Protein AF-A0AAW1UVQ9-F1 (afdb_monomer)

Solvent-accessible surface area (backbone atoms only — not comparable to full-atom values): 5334 Å² total; per-residue (Å²): 136,87,77,92,79,83,85,80,82,75,76,79,66,74,57,63,59,53,52,52,51,51,52,48,52,50,49,51,52,51,55,54,67,74,38,47,39,71,75,36,78,88,38,81,51,38,76,34,64,66,60,31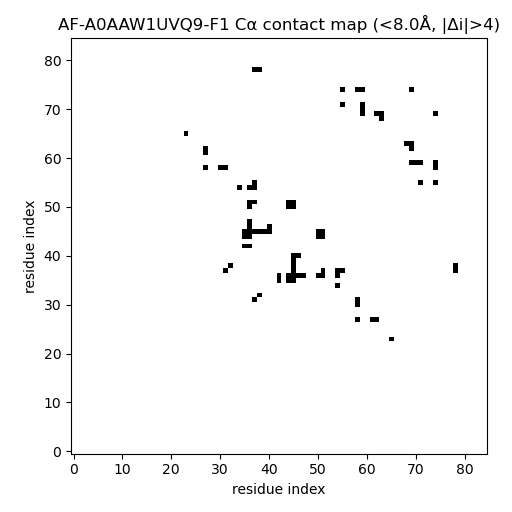,48,54,54,48,49,54,53,47,58,59,45,35,76,80,35,82,82,63,45,73,64,63,57,41,56,69,57,70,56,89,76,90,128

Radius of gyration: 19.41 Å; Cα contacts (8 Å, |Δi|>4): 45; chains: 1; bounding box: 64×25×39 Å

Organism: NCBI:txid420089

Structure (mmCIF, N/CA/C/O backbone):
data_AF-A0AAW1UVQ9-F1
#
_entry.id   AF-A0AAW1UVQ9-F1
#
loop_
_atom_site.group_PDB
_atom_site.id
_atom_site.type_symbol
_atom_site.label_atom_id
_atom_site.label_alt_id
_atom_site.label_comp_id
_atom_site.label_asym_id
_atom_site.label_entity_id
_atom_site.label_seq_id
_atom_site.pdbx_PDB_ins_code
_atom_site.Cartn_x
_atom_site.Cartn_y
_atom_site.Cartn_z
_atom_site.occupancy
_atom_site.B_iso_or_equiv
_atom_site.auth_seq_id
_atom_site.auth_comp_id
_atom_site.auth_asym_id
_atom_site.auth_atom_id
_atom_site.pdbx_PDB_model_num
ATOM 1 N N . MET A 1 1 ? -51.301 -14.153 18.241 1.00 47.34 1 MET A N 1
ATOM 2 C CA . MET A 1 1 ? -50.091 -14.855 17.780 1.00 47.34 1 MET A CA 1
ATOM 3 C C . MET A 1 1 ? -48.910 -14.086 18.327 1.00 47.34 1 MET A C 1
ATOM 5 O O . MET A 1 1 ? -48.708 -12.943 17.944 1.00 47.34 1 MET A O 1
ATOM 9 N N . GLU A 1 2 ? -48.277 -14.690 19.326 1.00 41.62 2 GLU A N 1
ATOM 10 C CA . GLU A 1 2 ? -47.010 -14.318 19.969 1.00 41.62 2 GLU A CA 1
ATOM 11 C C . GLU A 1 2 ? -45.880 -14.287 18.905 1.00 41.62 2 GLU A C 1
ATOM 13 O O . GLU A 1 2 ? -46.037 -14.914 17.861 1.00 41.62 2 GLU A O 1
ATOM 18 N N . THR A 1 3 ? -44.742 -13.596 19.009 1.00 51.22 3 THR A N 1
ATOM 19 C CA . THR A 1 3 ? -43.977 -13.024 20.129 1.00 51.22 3 THR A CA 1
ATOM 20 C C . THR A 1 3 ? -43.218 -11.766 19.672 1.00 51.22 3 THR A C 1
ATOM 22 O O . THR A 1 3 ? -42.618 -11.763 18.594 1.00 51.22 3 THR A O 1
ATOM 25 N N . ASP A 1 4 ? -43.142 -10.762 20.549 1.00 53.16 4 ASP A N 1
ATOM 26 C CA . ASP A 1 4 ? -42.021 -9.823 20.662 1.00 53.16 4 ASP A CA 1
ATOM 27 C C . ASP A 1 4 ? -40.668 -10.552 20.653 1.00 53.16 4 ASP A C 1
ATOM 29 O O . ASP A 1 4 ? -40.527 -11.588 21.300 1.00 53.16 4 ASP A O 1
ATOM 33 N N . SER A 1 5 ? -39.652 -10.005 19.979 1.00 49.22 5 SER A N 1
ATOM 34 C CA . SER A 1 5 ? -38.236 -10.299 20.268 1.00 49.22 5 SER A CA 1
ATOM 35 C C . SER A 1 5 ? -37.316 -9.242 19.655 1.00 49.22 5 SER A C 1
ATOM 37 O O . SER A 1 5 ? -36.821 -9.355 18.538 1.00 49.22 5 SER A O 1
ATOM 39 N N . ASP A 1 6 ? -37.173 -8.163 20.415 1.00 50.56 6 ASP A N 1
ATOM 40 C CA . ASP A 1 6 ? -35.909 -7.681 20.969 1.00 50.56 6 ASP A CA 1
ATOM 41 C C . ASP A 1 6 ? -34.592 -7.818 20.172 1.00 50.56 6 ASP A C 1
ATOM 43 O O . ASP A 1 6 ? -34.116 -8.884 19.790 1.00 50.56 6 ASP A O 1
ATOM 47 N N . ASN A 1 7 ? -33.899 -6.679 20.184 1.00 48.50 7 ASN A N 1
ATOM 48 C CA . ASN A 1 7 ? -32.463 -6.561 20.399 1.00 48.50 7 ASN A CA 1
ATOM 49 C C . ASN A 1 7 ? -31.499 -6.944 19.265 1.00 48.50 7 ASN A C 1
ATOM 51 O O . ASN A 1 7 ? -30.882 -8.010 19.239 1.00 48.50 7 ASN A O 1
ATOM 55 N N . LYS A 1 8 ? -31.143 -5.941 18.455 1.00 44.66 8 LYS A N 1
ATOM 56 C CA . LYS A 1 8 ? -29.769 -5.865 17.938 1.00 44.66 8 LYS A CA 1
ATOM 57 C C . LYS A 1 8 ? -29.185 -4.466 18.059 1.00 44.66 8 LYS A C 1
ATOM 59 O O . LYS A 1 8 ? -28.632 -3.919 17.110 1.00 44.66 8 LYS A O 1
ATOM 64 N N . ARG A 1 9 ? -29.228 -3.906 19.276 1.00 45.00 9 ARG A N 1
ATOM 65 C CA . ARG A 1 9 ? -28.199 -2.942 19.687 1.00 45.00 9 ARG A CA 1
ATOM 66 C C . ARG A 1 9 ? -26.878 -3.708 19.712 1.00 45.00 9 ARG A C 1
ATOM 68 O O . ARG A 1 9 ? -26.537 -4.337 20.710 1.00 45.00 9 ARG A O 1
ATOM 75 N N . LYS A 1 10 ? -26.165 -3.726 18.579 1.00 48.62 10 LYS A N 1
ATOM 76 C CA . LYS A 1 10 ? -24.801 -4.252 18.511 1.00 48.62 10 LYS A CA 1
ATOM 77 C C . LYS A 1 10 ? -23.947 -3.413 19.452 1.00 48.62 10 LYS A C 1
ATOM 79 O O . LYS A 1 10 ? -23.520 -2.312 19.127 1.00 48.62 10 LYS A O 1
ATOM 84 N N . LYS A 1 11 ? -23.751 -3.941 20.653 1.00 46.06 11 LYS A N 1
ATOM 85 C CA . LYS A 1 11 ? -22.708 -3.540 21.581 1.00 46.06 11 LYS A CA 1
ATOM 86 C C . LYS A 1 11 ? -21.395 -3.930 20.901 1.00 46.06 11 LYS A C 1
ATOM 88 O O . LYS A 1 11 ? -20.958 -5.064 21.041 1.00 46.06 11 LYS A O 1
ATOM 93 N N . THR A 1 12 ? -20.839 -3.037 20.080 1.00 52.16 12 THR A N 1
ATOM 94 C CA . THR A 1 12 ? -19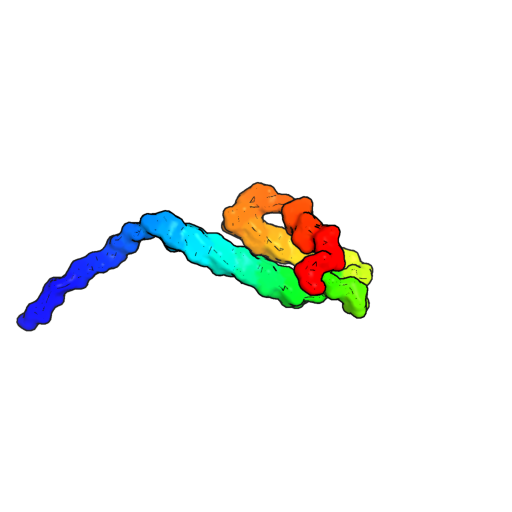.567 -3.232 19.364 1.00 52.16 12 THR A CA 1
ATOM 95 C C . THR A 1 12 ? -18.415 -3.114 20.359 1.00 52.16 12 THR A C 1
ATOM 97 O O . THR A 1 12 ? -17.674 -2.136 20.449 1.00 52.16 12 THR A O 1
ATOM 100 N N . SER A 1 13 ? -18.332 -4.117 21.224 1.00 55.03 13 SER A N 1
ATOM 101 C CA . SER A 1 13 ? -17.315 -4.262 22.246 1.00 55.03 13 SER A CA 1
ATOM 102 C C . SER A 1 13 ? -16.057 -4.821 21.597 1.00 55.03 13 SER A C 1
ATOM 104 O O . SER A 1 13 ? -16.036 -6.015 21.342 1.00 55.03 13 SER A O 1
ATOM 106 N N . SER A 1 14 ? -15.064 -3.964 21.323 1.00 58.16 14 SER A N 1
ATOM 107 C CA . SER A 1 14 ? -13.608 -4.217 21.142 1.00 58.16 14 SER A CA 1
ATOM 108 C C . SER A 1 14 ? -13.089 -5.349 20.218 1.00 58.16 14 SER A C 1
ATOM 110 O O . SER A 1 14 ? -12.017 -5.190 19.641 1.00 58.16 14 SER A O 1
ATOM 112 N N . LEU A 1 15 ? -13.801 -6.460 20.046 1.00 60.06 15 LEU A N 1
ATOM 113 C CA . LEU A 1 15 ? -13.533 -7.599 19.170 1.00 60.06 15 LEU A CA 1
ATOM 114 C C . LEU A 1 15 ? -13.778 -7.259 17.696 1.00 60.06 15 LEU A C 1
ATOM 116 O O . LEU A 1 15 ? -12.946 -7.600 16.861 1.00 60.06 15 LEU A O 1
ATOM 120 N N . ASP A 1 16 ? -14.843 -6.511 17.390 1.00 65.38 16 ASP A N 1
ATOM 121 C CA . ASP A 1 16 ? -15.159 -6.091 16.015 1.00 65.38 16 ASP A CA 1
ATOM 122 C C . ASP A 1 16 ? -14.027 -5.244 15.407 1.00 65.38 16 ASP A C 1
ATOM 124 O O . ASP A 1 16 ? -13.650 -5.433 14.254 1.00 65.38 16 ASP A O 1
ATOM 128 N N . LYS A 1 17 ? -13.397 -4.381 16.219 1.00 71.25 17 LYS A N 1
ATOM 129 C CA . LYS A 1 17 ? -12.259 -3.551 15.789 1.00 71.25 17 LYS A CA 1
ATOM 130 C C . LYS A 1 17 ? -11.046 -4.394 15.387 1.00 71.25 17 LYS A C 1
ATOM 132 O O . LYS A 1 17 ? -10.424 -4.115 14.368 1.00 71.25 17 LYS A O 1
ATOM 137 N N . LYS A 1 18 ? -10.740 -5.452 16.148 1.00 76.38 18 LYS A N 1
ATOM 138 C CA . LYS A 1 18 ? -9.631 -6.371 15.839 1.00 76.38 18 LYS A CA 1
ATOM 139 C C . LYS A 1 18 ? -9.904 -7.189 14.579 1.00 76.38 18 LYS A C 1
ATOM 141 O O . LYS A 1 18 ? -8.988 -7.433 13.802 1.00 76.38 18 LYS A O 1
ATOM 146 N N . GLU A 1 19 ? -11.144 -7.623 14.374 1.00 83.62 19 GLU A N 1
ATOM 147 C CA . GLU A 1 19 ? -11.546 -8.356 13.168 1.00 83.62 19 GLU A CA 1
ATOM 148 C C . GLU A 1 19 ? -11.427 -7.468 11.917 1.00 83.62 19 GLU A C 1
ATOM 150 O O . GLU A 1 19 ? -10.889 -7.893 10.895 1.00 83.62 19 GLU A O 1
ATOM 155 N N . GLU A 1 20 ? -11.864 -6.210 12.008 1.00 82.75 20 GLU A N 1
ATOM 156 C CA . GLU A 1 20 ? -11.703 -5.213 10.945 1.00 82.75 2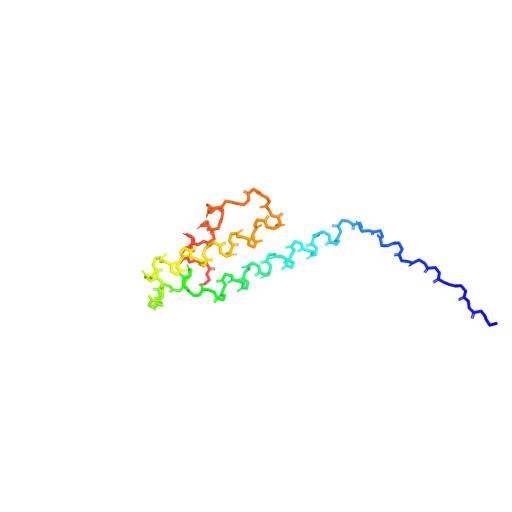0 GLU A CA 1
ATOM 157 C C . GLU A 1 20 ? -10.233 -4.917 10.639 1.00 82.75 20 GLU A C 1
ATOM 159 O O . GLU A 1 20 ? -9.853 -4.864 9.473 1.00 82.75 20 GLU A O 1
ATOM 164 N N . GLU A 1 21 ? -9.394 -4.756 11.664 1.00 81.69 21 GLU A N 1
ATOM 165 C CA . GLU A 1 21 ? -7.947 -4.574 11.497 1.00 81.69 21 GLU A CA 1
ATOM 166 C C . GLU A 1 21 ? -7.303 -5.775 10.798 1.00 81.69 21 GLU A C 1
ATOM 168 O O . GLU A 1 21 ? -6.519 -5.600 9.866 1.00 81.69 21 GLU A O 1
ATOM 173 N N . ARG A 1 22 ? -7.668 -7.006 11.181 1.00 83.38 22 ARG A N 1
ATOM 174 C CA . ARG A 1 22 ? -7.162 -8.224 10.526 1.00 83.38 22 ARG A CA 1
ATOM 175 C C . ARG A 1 22 ? -7.581 -8.294 9.063 1.00 83.38 22 ARG A C 1
ATOM 177 O O . ARG A 1 22 ? -6.738 -8.563 8.211 1.00 83.38 22 ARG A O 1
ATOM 184 N N . LYS A 1 23 ? -8.856 -8.033 8.761 1.00 85.88 23 LYS A N 1
ATOM 185 C CA . LYS A 1 23 ? -9.364 -7.999 7.379 1.00 85.88 23 LYS A CA 1
ATOM 186 C C . LYS A 1 23 ? -8.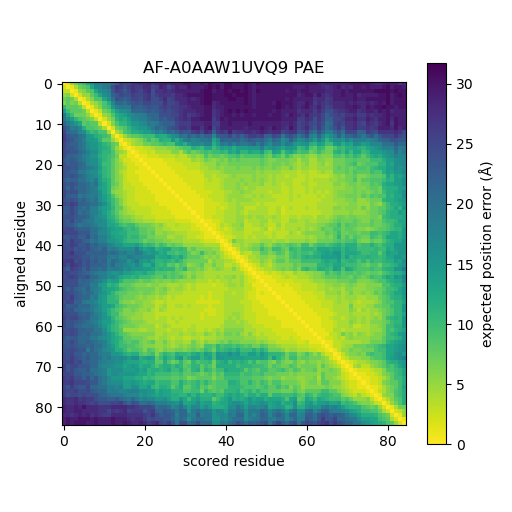666 -6.928 6.551 1.00 85.88 23 LYS A C 1
ATOM 188 O O . LYS A 1 23 ? -8.287 -7.192 5.417 1.00 85.88 23 LYS A O 1
ATOM 193 N N . PHE A 1 24 ? -8.441 -5.758 7.139 1.00 84.69 24 PHE A N 1
ATOM 19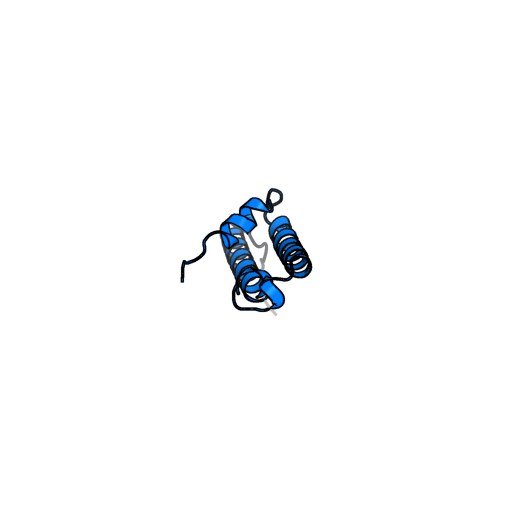4 C CA . PHE A 1 24 ? -7.719 -4.676 6.491 1.00 84.69 24 PHE A CA 1
ATOM 195 C C . PHE A 1 24 ? -6.278 -5.076 6.151 1.00 84.69 24 PHE A C 1
ATOM 197 O O . PHE A 1 24 ? -5.855 -4.922 5.010 1.00 84.69 24 PHE A O 1
ATOM 204 N N . ILE A 1 25 ? -5.545 -5.668 7.101 1.00 82.31 25 ILE A N 1
ATOM 205 C CA . ILE A 1 25 ? -4.176 -6.155 6.866 1.00 82.31 25 ILE A CA 1
ATOM 206 C C . ILE A 1 25 ? -4.154 -7.238 5.777 1.00 82.31 25 ILE A C 1
ATOM 208 O O . ILE A 1 25 ? -3.282 -7.207 4.910 1.00 82.31 25 ILE A O 1
ATOM 212 N N . LEU A 1 26 ? -5.112 -8.171 5.781 1.00 85.94 26 LEU A N 1
ATOM 213 C CA . LEU A 1 26 ? -5.224 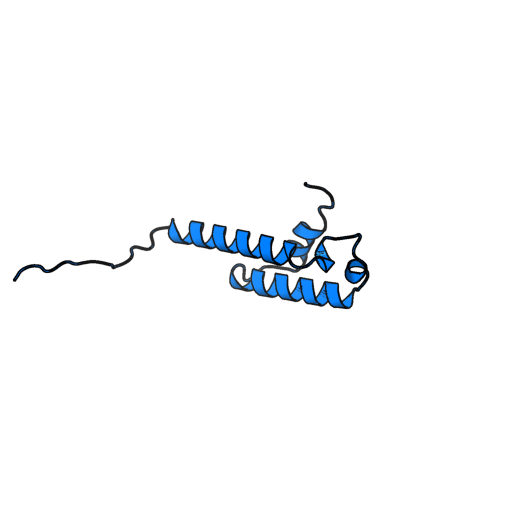-9.190 4.733 1.00 85.94 26 LEU A CA 1
ATOM 214 C C . LEU A 1 26 ? -5.444 -8.560 3.353 1.00 85.94 26 LEU A C 1
ATOM 216 O O . LEU A 1 26 ? -4.716 -8.894 2.420 1.00 85.94 26 LEU A O 1
ATOM 220 N N . MET A 1 27 ? -6.359 -7.593 3.242 1.00 86.06 27 MET A N 1
ATOM 221 C CA . MET A 1 27 ? -6.574 -6.850 1.997 1.00 86.06 27 MET A CA 1
ATOM 222 C C . MET A 1 27 ? -5.321 -6.083 1.557 1.00 86.06 27 MET A C 1
ATOM 224 O O . MET A 1 27 ? -4.995 -6.098 0.373 1.00 86.06 27 MET A O 1
ATOM 228 N N . CYS A 1 28 ? -4.573 -5.466 2.480 1.00 82.88 28 CYS A N 1
ATOM 229 C CA . CYS A 1 28 ? -3.294 -4.819 2.160 1.00 82.88 28 CYS A CA 1
ATOM 230 C C . CYS A 1 28 ? -2.288 -5.813 1.561 1.00 82.88 28 CYS A C 1
ATOM 232 O O . CYS A 1 28 ? -1.615 -5.499 0.580 1.00 82.88 28 CYS A O 1
ATOM 234 N N . ILE A 1 29 ? -2.182 -7.012 2.143 1.00 83.69 29 ILE A N 1
ATOM 235 C CA . ILE A 1 29 ? -1.278 -8.067 1.666 1.00 83.69 29 ILE A CA 1
ATOM 236 C C . ILE A 1 29 ? -1.707 -8.561 0.280 1.00 83.69 29 ILE A C 1
ATOM 238 O O . ILE A 1 29 ? -0.858 -8.741 -0.593 1.00 83.69 29 ILE A O 1
ATOM 242 N N . GLU A 1 30 ? -3.003 -8.778 0.057 1.00 86.75 30 GLU A N 1
ATOM 243 C CA . GLU A 1 30 ? -3.539 -9.181 -1.248 1.00 86.75 30 GLU A CA 1
ATOM 244 C C . GLU A 1 30 ? -3.306 -8.108 -2.314 1.00 86.75 30 GLU A C 1
ATOM 246 O O . GLU A 1 30 ? -2.809 -8.418 -3.399 1.00 86.75 30 GLU A O 1
ATOM 251 N N . LEU A 1 31 ? -3.570 -6.841 -1.984 1.00 85.94 31 LEU A N 1
ATOM 252 C CA . LEU A 1 31 ? -3.320 -5.704 -2.862 1.00 85.94 31 LEU A CA 1
ATOM 253 C C . LEU A 1 31 ? -1.831 -5.624 -3.231 1.00 85.94 31 LEU A C 1
ATOM 255 O O . LEU A 1 31 ? -1.497 -5.562 -4.414 1.00 85.94 31 LEU A O 1
ATOM 259 N N . TYR A 1 32 ? -0.929 -5.734 -2.252 1.00 84.25 32 TYR A N 1
ATOM 260 C CA . TYR A 1 32 ? 0.516 -5.787 -2.493 1.00 84.25 32 TYR A CA 1
ATOM 261 C C . TYR A 1 32 ? 0.915 -6.951 -3.417 1.00 84.25 32 TYR A C 1
ATOM 263 O O . TYR A 1 32 ? 1.633 -6.743 -4.396 1.00 84.25 32 TYR A O 1
ATOM 271 N N . LYS A 1 33 ? 0.404 -8.167 -3.170 1.00 83.19 33 LYS A N 1
ATOM 272 C CA . LYS A 1 33 ? 0.671 -9.349 -4.011 1.00 83.19 33 LYS A CA 1
ATOM 273 C C . LYS A 1 33 ? 0.148 -9.190 -5.440 1.00 83.19 33 LYS A C 1
ATOM 275 O O . LYS A 1 33 ? 0.811 -9.638 -6.372 1.00 83.19 33 LYS A O 1
ATOM 280 N N . SER A 1 34 ? -0.992 -8.527 -5.625 1.00 85.31 34 SER A N 1
ATOM 281 C CA . SER A 1 34 ? -1.588 -8.286 -6.947 1.00 85.31 34 SER A CA 1
ATOM 282 C C . SER A 1 34 ? -0.769 -7.341 -7.835 1.00 85.31 34 SER A C 1
ATOM 284 O O . SER A 1 34 ? -0.975 -7.313 -9.045 1.00 85.31 34 SER A O 1
ATOM 286 N N . MET A 1 35 ? 0.178 -6.590 -7.258 1.00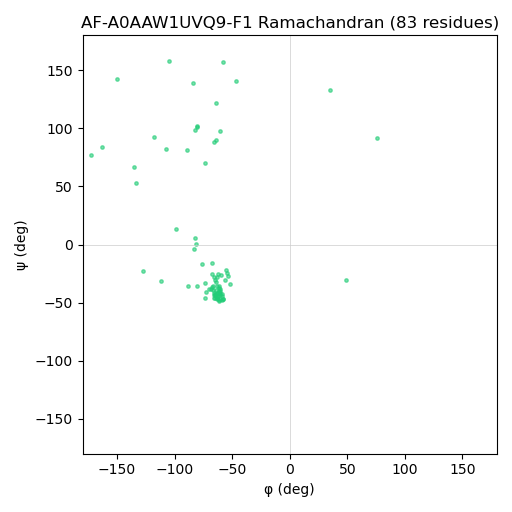 84.94 35 MET A N 1
ATOM 287 C CA . MET A 1 35 ? 1.000 -5.605 -7.961 1.00 84.94 35 MET A CA 1
ATOM 288 C C . MET A 1 35 ? 2.444 -6.110 -8.130 1.00 84.94 35 MET A C 1
ATOM 290 O O . MET A 1 35 ? 3.326 -5.734 -7.352 1.00 84.94 35 MET A O 1
ATOM 294 N N . PRO A 1 36 ? 2.731 -6.944 -9.153 1.00 79.69 36 PRO A N 1
ATOM 295 C CA . PRO A 1 36 ? 4.059 -7.527 -9.370 1.00 79.69 36 PRO A CA 1
ATOM 296 C C . PRO A 1 36 ? 5.152 -6.471 -9.569 1.00 79.69 36 PRO A C 1
ATOM 298 O O . PRO A 1 36 ? 6.295 -6.707 -9.194 1.00 79.69 36 PRO A O 1
ATOM 301 N N . VAL A 1 37 ? 4.808 -5.279 -10.058 1.00 83.31 37 VAL A N 1
ATOM 302 C CA . VAL A 1 37 ? 5.721 -4.128 -10.158 1.00 83.31 37 VAL A CA 1
ATOM 303 C C . VAL A 1 37 ? 6.381 -3.735 -8.822 1.00 83.31 37 VAL A C 1
ATOM 305 O O . VAL A 1 37 ? 7.451 -3.130 -8.807 1.00 83.31 37 VAL A O 1
ATOM 308 N N . LEU A 1 38 ? 5.789 -4.101 -7.681 1.00 78.00 38 LEU A N 1
ATOM 309 C CA . LEU A 1 38 ? 6.307 -3.735 -6.361 1.00 78.00 38 LEU A CA 1
ATOM 310 C C . LEU A 1 38 ? 7.321 -4.730 -5.791 1.00 78.00 38 LEU A C 1
ATOM 312 O O . LEU A 1 38 ? 8.260 -4.302 -5.113 1.00 78.00 38 LEU A O 1
ATOM 316 N N . TRP A 1 39 ? 7.135 -6.025 -6.051 1.00 79.31 39 TRP A N 1
ATOM 317 C CA . TRP A 1 39 ? 7.859 -7.117 -5.381 1.00 79.31 39 TRP A CA 1
ATOM 318 C C . TRP A 1 39 ? 8.530 -8.104 -6.342 1.00 79.31 39 TRP A C 1
ATOM 320 O O . TRP A 1 39 ? 9.492 -8.778 -5.977 1.00 79.31 39 TRP A O 1
ATOM 330 N N . LYS A 1 40 ? 8.065 -8.196 -7.591 1.00 78.69 40 LYS A N 1
ATOM 331 C CA . LYS A 1 40 ? 8.555 -9.168 -8.569 1.00 78.69 40 LYS A CA 1
ATOM 332 C C . LYS A 1 40 ? 9.731 -8.584 -9.349 1.00 78.69 40 LYS A C 1
ATOM 334 O O . LYS A 1 40 ? 9.576 -8.171 -10.491 1.00 78.69 40 LYS A O 1
ATOM 339 N N . ILE A 1 41 ? 10.925 -8.630 -8.753 1.00 74.38 41 ILE A N 1
ATOM 340 C CA . ILE A 1 41 ? 12.189 -8.114 -9.331 1.00 74.38 41 ILE A CA 1
ATOM 341 C C . ILE A 1 41 ? 12.452 -8.648 -10.752 1.00 74.38 41 ILE A C 1
ATOM 343 O O . ILE A 1 41 ? 12.995 -7.944 -11.594 1.00 74.38 41 ILE A O 1
ATOM 347 N N . LYS A 1 42 ? 12.042 -9.892 -11.031 1.00 72.62 42 LYS A N 1
ATOM 348 C CA . LYS A 1 42 ? 12.202 -10.545 -12.342 1.00 72.62 42 LYS A CA 1
ATOM 349 C C . LYS A 1 42 ? 11.136 -10.155 -13.383 1.00 72.62 42 LYS A C 1
ATOM 351 O O . LYS A 1 42 ? 11.143 -10.723 -14.468 1.00 72.62 42 LYS A O 1
ATOM 356 N N . SER A 1 43 ? 10.186 -9.276 -13.056 1.00 74.12 43 SER A N 1
ATOM 357 C CA . SER A 1 43 ? 9.210 -8.754 -14.022 1.00 74.12 43 SER A CA 1
ATOM 358 C C . SER A 1 43 ? 9.817 -7.583 -14.787 1.00 74.12 43 SER A C 1
ATOM 360 O O . SER A 1 43 ? 10.430 -6.713 -14.173 1.00 74.12 43 SER A O 1
ATOM 362 N N . GLU A 1 44 ? 9.581 -7.499 -16.096 1.00 71.94 44 GLU A N 1
ATOM 363 C CA . GLU A 1 44 ? 9.936 -6.315 -16.898 1.00 71.94 44 GLU A CA 1
ATOM 364 C C . GLU A 1 44 ? 9.295 -5.038 -16.328 1.00 71.94 44 GLU A C 1
ATOM 366 O O . GLU A 1 44 ? 9.881 -3.960 -16.350 1.00 71.94 44 GLU A O 1
ATOM 371 N N . GLU A 1 45 ? 8.122 -5.183 -15.711 1.00 69.44 45 GLU A N 1
ATOM 372 C CA . GLU A 1 45 ? 7.379 -4.098 -15.074 1.00 69.44 45 GLU A CA 1
ATOM 373 C C . GLU A 1 45 ? 8.079 -3.541 -13.832 1.00 69.44 45 GLU A C 1
ATOM 375 O O . GLU A 1 45 ? 7.867 -2.383 -13.506 1.00 69.44 45 GLU A O 1
ATOM 380 N N . TYR A 1 46 ? 8.926 -4.316 -13.143 1.00 71.19 46 TYR A N 1
ATOM 381 C CA . TYR A 1 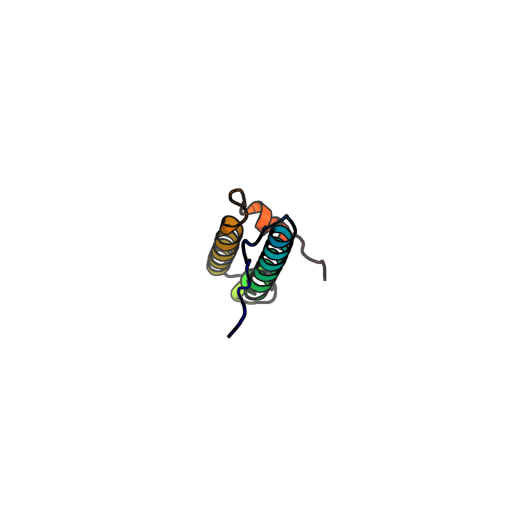46 ? 9.643 -3.840 -11.951 1.00 71.19 46 TYR A CA 1
ATOM 382 C C . TYR A 1 46 ? 10.652 -2.730 -12.278 1.00 71.19 46 TYR A C 1
ATOM 384 O O . TYR A 1 46 ? 10.950 -1.880 -11.436 1.00 71.19 46 TYR A O 1
ATOM 392 N N . MET A 1 47 ? 11.176 -2.737 -13.507 1.00 70.12 47 MET A N 1
ATOM 393 C CA . MET A 1 47 ? 12.104 -1.721 -14.011 1.00 70.12 47 MET A CA 1
ATOM 394 C C . MET A 1 47 ? 11.383 -0.413 -14.375 1.00 70.12 47 MET A C 1
ATOM 396 O O . MET A 1 47 ? 12.026 0.633 -14.474 1.00 70.12 47 MET A O 1
ATOM 400 N N . ASP A 1 48 ? 10.056 -0.455 -14.535 1.00 82.62 48 ASP A N 1
ATOM 401 C CA . ASP A 1 48 ? 9.223 0.697 -14.863 1.00 82.62 48 ASP A CA 1
ATOM 402 C C . ASP A 1 48 ? 8.942 1.527 -13.599 1.00 82.62 48 ASP A C 1
ATOM 404 O O . ASP A 1 48 ? 8.123 1.185 -12.736 1.00 82.62 48 ASP A O 1
ATOM 408 N N . ARG A 1 49 ? 9.675 2.639 -13.478 1.00 79.88 49 ARG A N 1
ATOM 409 C CA . ARG A 1 49 ? 9.581 3.550 -12.331 1.00 79.88 49 ARG A CA 1
ATOM 410 C C . ARG A 1 49 ? 8.206 4.206 -12.220 1.00 79.88 49 ARG A C 1
ATOM 412 O O . ARG A 1 49 ? 7.755 4.425 -11.096 1.00 79.88 49 ARG A O 1
ATOM 419 N N . ASP A 1 50 ? 7.536 4.463 -13.338 1.00 84.75 50 ASP A N 1
ATOM 420 C CA . ASP A 1 50 ? 6.236 5.132 -13.350 1.00 84.75 50 ASP A CA 1
ATOM 421 C C . ASP A 1 50 ? 5.148 4.182 -12.857 1.00 84.75 50 ASP A C 1
ATOM 423 O O . ASP A 1 50 ? 4.376 4.525 -11.958 1.00 84.75 50 ASP A O 1
ATOM 427 N N . LYS A 1 51 ? 5.143 2.936 -13.349 1.00 83.69 51 LYS A N 1
ATOM 428 C CA . LYS A 1 51 ? 4.232 1.897 -12.839 1.00 83.69 51 LYS A CA 1
ATOM 429 C C . LYS A 1 51 ? 4.474 1.606 -11.363 1.00 83.69 51 LYS A C 1
ATOM 431 O O . LYS A 1 51 ? 3.520 1.385 -10.614 1.00 83.69 51 LYS A O 1
ATOM 436 N N . LYS A 1 52 ? 5.734 1.631 -10.923 1.00 83.12 52 LYS A N 1
ATOM 437 C CA . LYS A 1 52 ? 6.095 1.449 -9.513 1.00 83.12 52 LYS A CA 1
ATOM 438 C C . LYS A 1 52 ? 5.574 2.580 -8.637 1.00 83.12 52 LYS A C 1
ATOM 440 O O . LYS A 1 52 ? 5.048 2.294 -7.563 1.00 83.12 52 LYS A O 1
ATOM 445 N N . SER A 1 53 ? 5.679 3.826 -9.097 1.00 84.31 53 SER A N 1
ATOM 446 C CA . SER A 1 53 ? 5.111 4.980 -8.394 1.00 84.31 53 SER A CA 1
ATOM 447 C C . SER A 1 53 ? 3.593 4.859 -8.269 1.00 84.31 53 SER A C 1
ATOM 449 O O . SER A 1 53 ? 3.068 4.938 -7.163 1.00 84.31 53 SER A O 1
ATOM 451 N N . GLN A 1 54 ? 2.896 4.545 -9.365 1.00 87.50 54 GLN A N 1
ATOM 452 C CA . GLN A 1 54 ? 1.434 4.394 -9.377 1.00 87.50 54 GLN A CA 1
ATOM 453 C C . GLN A 1 54 ? 0.945 3.254 -8.471 1.00 87.50 54 GLN A C 1
ATOM 455 O O . GLN A 1 54 ? -0.048 3.390 -7.757 1.00 87.50 54 GLN A O 1
ATOM 460 N N . ALA A 1 55 ? 1.637 2.113 -8.482 1.00 85.75 55 ALA A N 1
ATOM 461 C CA . ALA A 1 55 ? 1.309 0.986 -7.613 1.00 85.75 55 ALA A CA 1
ATOM 462 C C . ALA A 1 55 ? 1.574 1.299 -6.130 1.00 85.75 55 ALA A C 1
ATOM 464 O O . ALA A 1 55 ? 0.802 0.883 -5.265 1.00 85.75 55 ALA A O 1
ATOM 465 N N . MET A 1 56 ? 2.637 2.055 -5.831 1.00 82.50 56 MET A N 1
ATOM 466 C CA . MET A 1 56 ? 2.909 2.540 -4.477 1.00 82.50 56 MET A CA 1
ATOM 467 C C . MET A 1 56 ? 1.854 3.529 -3.996 1.00 82.50 56 MET A C 1
ATOM 469 O O . MET A 1 56 ? 1.372 3.373 -2.879 1.00 82.50 56 MET A O 1
ATOM 473 N N . GLU A 1 57 ? 1.467 4.501 -4.821 1.00 86.38 57 GLU A N 1
ATOM 474 C CA . GLU A 1 57 ? 0.409 5.463 -4.492 1.00 86.38 57 GLU A CA 1
ATOM 475 C C . GLU A 1 57 ? -0.911 4.756 -4.191 1.00 86.38 57 GLU A C 1
ATOM 477 O O . GLU A 1 57 ? -1.494 4.988 -3.137 1.00 86.38 57 GLU A O 1
ATOM 482 N N . ARG A 1 58 ? -1.324 3.791 -5.023 1.00 86.75 58 ARG A N 1
ATOM 483 C CA . ARG A 1 58 ? -2.540 3.001 -4.759 1.00 86.75 58 ARG A CA 1
ATOM 484 C C . ARG A 1 58 ? -2.492 2.242 -3.437 1.00 86.75 58 ARG A C 1
ATOM 486 O O . ARG A 1 58 ? -3.491 2.190 -2.722 1.00 86.75 58 ARG A O 1
ATOM 493 N N . LEU A 1 59 ? -1.353 1.626 -3.118 1.00 84.94 59 LEU A N 1
ATOM 494 C CA . LEU A 1 59 ? -1.190 0.913 -1.852 1.00 84.94 59 LEU A CA 1
ATOM 495 C C . LEU A 1 59 ? -1.215 1.882 -0.663 1.00 84.94 59 LEU A C 1
ATOM 497 O O . LEU A 1 59 ? -1.817 1.575 0.363 1.00 84.94 59 LEU A O 1
ATOM 501 N N . LEU A 1 60 ? -0.591 3.051 -0.815 1.00 84.62 60 LEU A N 1
ATOM 502 C CA . LEU A 1 60 ? -0.562 4.107 0.189 1.00 84.62 60 LEU A CA 1
ATOM 503 C C . LEU A 1 60 ? -1.957 4.679 0.452 1.00 84.62 60 LEU A C 1
ATOM 505 O O . LEU A 1 60 ? -2.342 4.816 1.609 1.00 8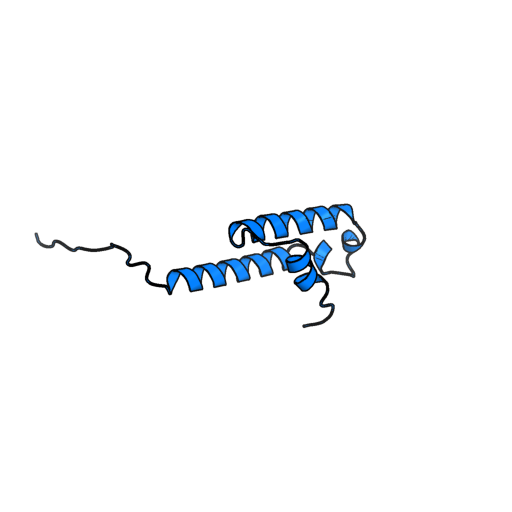4.62 60 LEU A O 1
ATOM 509 N N . ASP A 1 61 ? -2.719 4.974 -0.599 1.00 86.19 61 ASP A N 1
ATOM 510 C CA . ASP A 1 61 ? -4.087 5.485 -0.508 1.00 86.19 61 ASP A CA 1
ATOM 511 C C . ASP A 1 61 ? -4.998 4.495 0.212 1.00 86.19 61 ASP A C 1
ATOM 513 O O . ASP A 1 61 ? -5.811 4.887 1.049 1.00 86.19 61 ASP A O 1
ATOM 517 N N . PHE A 1 62 ? -4.827 3.197 -0.051 1.00 84.25 62 PHE A N 1
ATOM 518 C CA . PHE A 1 62 ? -5.519 2.158 0.704 1.00 84.25 62 PHE A CA 1
ATOM 519 C C . PHE A 1 62 ? -5.102 2.169 2.182 1.00 84.25 62 PHE A C 1
ATOM 521 O O . PHE A 1 62 ? -5.959 2.159 3.062 1.00 84.25 62 PHE A O 1
ATOM 528 N N . TYR A 1 63 ? -3.800 2.267 2.471 1.00 81.75 63 TYR A N 1
ATOM 529 C CA . TYR A 1 63 ? -3.269 2.281 3.838 1.00 81.75 63 TYR A CA 1
ATOM 530 C C . TYR A 1 63 ? -3.733 3.503 4.653 1.00 81.75 63 TYR A C 1
ATOM 532 O O . TYR A 1 63 ? -4.089 3.369 5.828 1.00 81.75 63 TYR A O 1
ATOM 540 N N . ARG A 1 64 ? -3.804 4.679 4.014 1.00 83.69 64 ARG A N 1
ATOM 541 C CA . ARG A 1 64 ? -4.269 5.943 4.609 1.00 83.69 64 ARG A CA 1
ATOM 542 C C . ARG A 1 64 ? -5.722 5.896 5.078 1.00 83.69 64 ARG A C 1
ATOM 544 O O . ARG A 1 64 ? -6.063 6.614 6.010 1.00 83.69 64 ARG A O 1
ATOM 551 N N . GLN A 1 65 ? -6.565 5.033 4.500 1.00 82.44 65 GLN A N 1
ATOM 552 C CA . GLN A 1 65 ? -7.967 4.888 4.926 1.00 82.44 65 GLN A CA 1
ATOM 553 C C . GLN A 1 65 ? -8.112 4.381 6.366 1.00 82.44 65 GLN A C 1
ATOM 555 O O . GLN A 1 65 ? -9.117 4.661 7.015 1.00 82.44 65 GLN A O 1
ATOM 560 N N . LYS A 1 66 ? -7.134 3.616 6.870 1.00 74.44 66 LYS A N 1
ATOM 561 C CA . LYS A 1 66 ? -7.157 3.065 8.237 1.00 74.44 66 LYS A CA 1
ATOM 562 C C . LYS A 1 66 ? -6.097 3.683 9.139 1.00 74.44 66 LYS A C 1
ATOM 564 O O . LYS A 1 66 ? -6.317 3.806 10.340 1.00 74.44 66 LYS A O 1
ATOM 569 N N . PHE A 1 67 ? -4.962 4.065 8.566 1.00 73.12 67 PHE A N 1
ATOM 570 C CA . PHE A 1 67 ? -3.849 4.680 9.269 1.00 73.12 67 PHE A CA 1
ATOM 571 C C . PHE A 1 67 ? -3.630 6.079 8.693 1.00 73.12 67 PHE A C 1
ATOM 573 O O . PHE A 1 67 ? -2.884 6.242 7.732 1.00 73.12 67 PHE A O 1
ATOM 580 N N . GLU A 1 68 ? -4.258 7.098 9.286 1.00 70.00 68 GLU A N 1
ATOM 581 C CA . GLU A 1 68 ? -4.144 8.498 8.826 1.00 70.00 68 GLU A CA 1
ATOM 582 C C . GLU A 1 68 ? -2.686 8.982 8.709 1.00 70.00 68 GLU A C 1
ATOM 584 O O . GLU A 1 68 ? -2.371 9.810 7.856 1.00 70.00 68 GLU A O 1
ATOM 589 N N . ASN A 1 69 ? -1.776 8.404 9.502 1.00 66.44 69 ASN A N 1
ATOM 590 C CA . ASN A 1 69 ? -0.350 8.741 9.522 1.00 66.44 69 ASN A CA 1
ATOM 591 C C . ASN A 1 69 ? 0.531 7.782 8.707 1.00 66.44 69 ASN A C 1
ATOM 593 O O . ASN A 1 69 ? 1.750 7.791 8.865 1.00 66.44 69 ASN A O 1
ATOM 597 N N . ALA A 1 70 ? -0.060 6.933 7.865 1.00 69.44 70 ALA A N 1
ATOM 598 C CA . ALA A 1 70 ? 0.703 6.024 7.025 1.00 69.44 70 ALA A CA 1
ATOM 599 C C . ALA A 1 70 ? 1.566 6.795 6.033 1.00 69.44 70 ALA A C 1
ATOM 601 O O . ALA A 1 70 ? 1.069 7.563 5.202 1.00 69.44 70 ALA A O 1
ATOM 602 N N . THR A 1 71 ? 2.869 6.557 6.101 1.00 73.31 71 THR A N 1
ATOM 603 C CA . THR A 1 71 ? 3.826 7.178 5.193 1.00 73.31 71 THR A CA 1
ATOM 604 C C . THR A 1 71 ? 4.324 6.192 4.152 1.00 73.31 71 THR A C 1
ATOM 606 O O . THR A 1 71 ? 4.308 4.974 4.333 1.00 73.31 71 THR A O 1
ATOM 609 N N . THR A 1 72 ? 4.821 6.728 3.037 1.00 67.88 72 THR A N 1
ATOM 610 C CA . THR A 1 72 ? 5.508 5.937 2.008 1.00 67.88 72 THR A CA 1
ATOM 611 C C . THR A 1 72 ? 6.668 5.137 2.582 1.00 67.88 72 THR A C 1
ATOM 613 O O . THR A 1 72 ? 7.016 4.105 2.022 1.00 67.88 72 THR A O 1
ATOM 616 N N . ASP A 1 73 ? 7.244 5.569 3.703 1.00 68.81 73 ASP A N 1
ATOM 617 C CA . ASP A 1 73 ? 8.315 4.851 4.386 1.00 68.81 73 ASP A CA 1
ATOM 618 C C . ASP A 1 73 ? 7.819 3.594 5.111 1.00 68.81 73 ASP A C 1
ATOM 620 O O . ASP A 1 73 ? 8.522 2.584 5.112 1.00 68.81 73 ASP A O 1
ATOM 624 N N . ASP A 1 74 ? 6.594 3.593 5.643 1.00 68.44 74 ASP A N 1
ATOM 625 C CA . ASP A 1 74 ? 5.984 2.395 6.235 1.00 68.44 74 ASP A CA 1
ATOM 626 C C . ASP A 1 74 ? 5.730 1.327 5.170 1.00 68.44 74 ASP A C 1
ATOM 628 O O . ASP A 1 74 ? 6.044 0.151 5.356 1.00 68.44 74 ASP A O 1
ATOM 632 N N . VAL A 1 75 ? 5.250 1.752 4.001 1.00 67.81 75 VAL A N 1
ATOM 633 C CA . VAL A 1 75 ? 5.041 0.859 2.857 1.00 67.81 75 VAL A CA 1
ATOM 634 C C . VAL A 1 75 ? 6.379 0.398 2.265 1.00 67.81 75 VAL A C 1
ATOM 636 O O . VAL A 1 75 ? 6.546 -0.775 1.926 1.00 67.81 75 VAL A O 1
ATOM 639 N N . LYS A 1 76 ? 7.385 1.279 2.203 1.00 67.25 76 LYS A N 1
ATOM 640 C CA . LYS A 1 76 ? 8.741 0.912 1.772 1.00 67.25 76 LYS A CA 1
ATOM 641 C C . LYS A 1 76 ? 9.414 -0.068 2.723 1.00 67.25 76 LYS A C 1
ATOM 643 O O . LYS A 1 76 ? 10.188 -0.880 2.240 1.00 67.25 76 LYS A O 1
ATOM 648 N N . LYS A 1 77 ? 9.132 -0.056 4.031 1.00 66.38 77 LYS A N 1
ATOM 649 C CA . LYS A 1 77 ? 9.637 -1.095 4.952 1.00 66.38 77 LYS A CA 1
ATOM 650 C C . LYS A 1 77 ? 9.123 -2.487 4.581 1.00 66.38 77 LYS A C 1
ATOM 652 O O . LYS A 1 77 ? 9.887 -3.439 4.667 1.00 66.38 77 LYS A O 1
ATOM 657 N N . ILE A 1 78 ? 7.884 -2.596 4.095 1.00 64.12 78 ILE A N 1
ATOM 658 C CA . ILE A 1 78 ? 7.330 -3.853 3.558 1.00 64.12 78 ILE A CA 1
ATOM 659 C C . ILE A 1 78 ? 8.066 -4.256 2.267 1.00 64.12 78 ILE A C 1
ATOM 661 O O . ILE A 1 78 ? 8.298 -5.434 2.020 1.00 64.12 78 ILE A O 1
ATOM 665 N N . GLN A 1 79 ? 8.469 -3.278 1.450 1.00 60.06 79 GLN A N 1
ATOM 666 C CA . GLN A 1 79 ? 9.166 -3.500 0.180 1.00 60.06 79 GLN A CA 1
ATOM 667 C C . GLN A 1 79 ? 10.678 -3.776 0.306 1.00 60.06 79 GLN A C 1
ATOM 669 O O . GLN A 1 79 ? 11.227 -4.524 -0.498 1.00 60.06 79 GLN A O 1
ATOM 674 N N . LEU A 1 80 ? 11.369 -3.141 1.258 1.00 52.38 80 LEU A N 1
ATOM 675 C CA . LEU A 1 80 ? 12.829 -3.170 1.419 1.00 52.38 80 LEU A CA 1
ATOM 676 C C . LEU A 1 80 ? 13.335 -4.393 2.189 1.00 52.38 80 LEU A C 1
ATOM 678 O O . LEU A 1 80 ? 14.546 -4.558 2.302 1.00 52.38 80 LEU A O 1
ATOM 682 N N . SER A 1 81 ? 12.452 -5.254 2.697 1.00 44.50 81 SER A N 1
ATOM 683 C CA . SER A 1 81 ? 12.824 -6.578 3.199 1.00 44.50 81 SER A CA 1
ATOM 684 C C . SER A 1 81 ? 12.925 -7.553 2.017 1.00 44.50 81 SER A C 1
ATOM 686 O O . SER A 1 81 ? 11.902 -8.069 1.574 1.00 44.50 81 SER A O 1
ATOM 688 N N . PRO A 1 82 ? 14.123 -7.844 1.471 1.00 46.38 82 PRO A N 1
ATOM 689 C CA . PRO A 1 82 ? 14.241 -8.485 0.164 1.00 46.38 82 PRO A CA 1
ATOM 690 C C . PRO A 1 82 ? 14.089 -10.015 0.195 1.00 46.38 82 PRO A C 1
ATOM 692 O O . PRO A 1 82 ? 14.366 -10.648 -0.813 1.00 46.38 82 PRO A O 1
ATOM 695 N N . ASN A 1 83 ? 13.751 -10.641 1.328 1.00 44.59 83 ASN A N 1
ATOM 696 C CA . ASN A 1 83 ? 13.784 -12.105 1.474 1.00 44.59 83 ASN A CA 1
ATOM 697 C C . ASN A 1 83 ? 13.180 -12.561 2.814 1.00 44.59 83 ASN A C 1
ATOM 699 O O . ASN A 1 83 ? 13.911 -12.897 3.742 1.00 44.59 83 ASN A O 1
ATOM 703 N N . GLN A 1 84 ? 11.857 -12.574 2.955 1.00 45.88 84 GLN A N 1
ATOM 704 C CA . GLN A 1 84 ? 11.194 -13.376 3.995 1.00 45.88 84 GLN A CA 1
ATOM 705 C C . GLN A 1 84 ? 9.994 -14.097 3.376 1.00 45.88 84 GLN A C 1
ATOM 707 O O . GLN A 1 84 ? 8.846 -13.760 3.656 1.00 45.88 84 GLN A O 1
ATOM 712 N N . LEU A 1 85 ? 10.293 -15.028 2.469 1.00 37.28 85 LEU A N 1
ATOM 713 C CA . LEU A 1 85 ? 9.557 -16.266 2.189 1.00 37.28 85 LEU A CA 1
ATOM 714 C C . LEU A 1 85 ? 10.416 -17.145 1.279 1.00 37.28 85 LEU A C 1
ATOM 716 O O . LEU A 1 85 ? 10.891 -16.618 0.249 1.00 37.28 85 LEU A O 1
#

pLDDT: mean 71.11, std 14.57, range [37.28, 87.5]

Sequence (85 aa):
METDSDNKRKKTSSLDKKEEERKFILMCIELYKSMPVLWKIKSEEYMDRDKKSQAMERLLDFYRQKFENATTDDVKKIQLSPNQL

Nearest PDB structures (foldseek):
  3cdi-assembly1_A  TM=5.953E-01  e=7.994E+00  Escherichia coli

InterPro domains:
  IPR006578 MADF domain [PF10545] (29-68)

Mean predicted aligned error: 12.06 Å

Secondary structure (DSSP, 8-state):
-------------SHHHHHHHHHHHHHHHHHHHH-HHHH-TTSGGGG-HHHHHHHHHHHHHHHHTT-TT--HHHHHHHHH-----

Foldseek 3Di:
DDDDDDDDPPPVPPPVVVVVVVVLVVVLVVLCVVQCLQQVPVDPSVPVPVSNVVSLVVSQVSVCVPPVPDDSVNVVVVRVPNDDD